Protein AF-A0A2S5B7H5-F1 (afdb_monomer_lite)

Sequence (160 aa):
MAQIAYDSLRDRACECSGSCRPEPPLVELVDLWSLMITSAFALEVVLRLCSTGSEYFLRPRYGFLHAADAVVVLVSFGLEAYLAGAEARLASLLTILRLWRVIKIVSSAETGLEDYDDVVSRDNGRSAWRRERAQMRQEIAELRRRLAAATTVRTDLSLR

pLDDT: mean 70.46, std 12.51, range [44.59, 96.25]

Radius of gyration: 35.22 Å; chains: 1; bounding box: 99×23×91 Å

Organism: NCBI:txid741276

InterPro domains:
  IPR027359 Voltage-dependent channel domain superfamily [G3DSA:1.20.120.350] (12-113)
  IPR031846 Voltage-gated hydrogen channel 1 [PTHR46480] (30-108)

Structure (mmCIF, N/CA/C/O backbone):
data_AF-A0A2S5B7H5-F1
#
_entry.id   AF-A0A2S5B7H5-F1
#
loop_
_atom_site.group_PDB
_atom_site.id
_atom_site.type_symbol
_atom_site.label_atom_id
_atom_site.label_alt_id
_atom_site.label_comp_id
_atom_site.label_asym_id
_atom_site.label_entity_id
_atom_site.label_seq_id
_atom_site.pdbx_PDB_ins_code
_atom_site.Cartn_x
_atom_site.Cartn_y
_atom_site.Cartn_z
_atom_site.occupancy
_atom_site.B_iso_or_equiv
_atom_site.auth_seq_id
_atom_site.auth_comp_id
_atom_site.auth_asym_id
_atom_site.auth_atom_id
_atom_site.pdbx_PDB_model_num
ATOM 1 N N . MET A 1 1 ? 18.850 9.802 -12.179 1.00 45.53 1 MET A N 1
ATOM 2 C CA . MET A 1 1 ? 20.089 10.506 -11.765 1.00 45.53 1 MET A CA 1
ATOM 3 C C . MET A 1 1 ? 21.353 9.698 -12.057 1.00 45.53 1 MET A C 1
ATOM 5 O O . MET A 1 1 ? 22.291 10.287 -12.568 1.00 45.53 1 MET A O 1
ATOM 9 N N . ALA A 1 2 ? 21.387 8.378 -11.811 1.00 47.59 2 ALA A N 1
ATOM 10 C CA . ALA A 1 2 ? 22.557 7.543 -12.131 1.00 47.59 2 ALA A CA 1
ATOM 11 C C . ALA A 1 2 ? 22.868 7.455 -13.642 1.00 47.59 2 ALA A C 1
ATOM 13 O O . ALA A 1 2 ? 24.029 7.531 -14.017 1.00 47.59 2 ALA A O 1
ATOM 14 N N . GLN A 1 3 ? 21.846 7.391 -14.506 1.00 50.50 3 GLN A N 1
ATOM 15 C CA . GLN A 1 3 ? 22.031 7.311 -15.965 1.00 50.50 3 GLN A CA 1
ATOM 16 C C . GLN A 1 3 ? 22.675 8.567 -16.571 1.00 50.50 3 GLN A C 1
ATOM 18 O O . GLN A 1 3 ? 23.597 8.435 -17.357 1.00 50.50 3 GLN A O 1
ATOM 23 N N . ILE A 1 4 ? 22.279 9.777 -16.153 1.00 62.56 4 ILE A N 1
ATOM 24 C CA . ILE A 1 4 ? 22.854 11.033 -16.686 1.00 62.56 4 ILE A CA 1
ATOM 25 C C . ILE A 1 4 ? 24.320 11.191 -16.257 1.00 62.56 4 ILE A C 1
ATOM 27 O O . ILE A 1 4 ? 25.162 11.630 -17.035 1.00 62.56 4 ILE A O 1
ATOM 31 N N . ALA A 1 5 ? 24.637 10.813 -15.014 1.00 59.53 5 ALA A N 1
ATOM 32 C CA . ALA A 1 5 ? 26.010 10.828 -14.521 1.00 59.53 5 ALA A CA 1
ATOM 33 C C . ALA A 1 5 ? 26.880 9.771 -15.222 1.00 59.53 5 ALA A C 1
ATOM 35 O O . ALA A 1 5 ? 28.036 10.051 -15.528 1.00 59.53 5 ALA A O 1
ATOM 36 N N . TYR A 1 6 ? 26.323 8.589 -15.504 1.00 66.25 6 TYR A N 1
ATOM 37 C CA . TYR A 1 6 ? 27.002 7.527 -16.245 1.00 66.25 6 TYR A CA 1
ATOM 38 C C . TYR A 1 6 ? 27.296 7.943 -17.689 1.00 66.25 6 TYR A C 1
ATOM 40 O O . TYR A 1 6 ? 28.433 7.807 -18.127 1.00 66.25 6 TYR A O 1
ATOM 48 N N . ASP A 1 7 ? 26.319 8.532 -18.383 1.00 68.75 7 ASP A N 1
ATOM 49 C CA . ASP A 1 7 ? 26.472 9.004 -19.766 1.00 68.75 7 ASP A CA 1
ATOM 50 C C . ASP A 1 7 ? 27.526 10.118 -19.862 1.00 68.75 7 ASP A C 1
ATOM 52 O O . ASP A 1 7 ? 28.442 10.070 -20.678 1.00 68.75 7 ASP A O 1
ATOM 56 N N . SER A 1 8 ? 27.495 11.068 -18.920 1.00 69.44 8 SER A N 1
ATOM 57 C CA . SER A 1 8 ? 28.460 12.172 -18.886 1.00 69.44 8 SER A CA 1
ATOM 58 C C . SER A 1 8 ? 29.886 11.728 -18.514 1.00 69.44 8 SER A C 1
ATOM 60 O O . SER A 1 8 ? 30.866 12.306 -18.990 1.00 69.44 8 SER A O 1
ATOM 62 N N . LEU A 1 9 ? 30.032 10.689 -17.680 1.00 63.22 9 LEU A N 1
ATOM 63 C CA . LEU A 1 9 ? 31.330 10.070 -17.378 1.00 63.22 9 LEU A CA 1
ATOM 64 C C . LEU A 1 9 ? 31.846 9.216 -18.545 1.00 63.22 9 LEU A C 1
ATOM 66 O O . LEU A 1 9 ? 33.058 9.152 -18.759 1.00 63.22 9 LEU A O 1
ATOM 70 N N . ARG A 1 10 ? 30.944 8.582 -19.303 1.00 63.72 10 ARG A N 1
ATOM 71 C CA . ARG A 1 10 ? 31.261 7.743 -20.462 1.00 63.72 10 ARG A CA 1
ATOM 72 C C . ARG A 1 10 ? 31.786 8.556 -21.637 1.00 63.72 10 ARG A C 1
ATOM 74 O O . ARG A 1 10 ? 32.833 8.195 -22.172 1.00 63.72 10 ARG A O 1
ATOM 81 N N . ASP A 1 11 ? 31.126 9.662 -21.976 1.00 65.81 11 ASP A N 1
ATOM 82 C CA . ASP A 1 11 ? 31.557 10.549 -23.065 1.00 65.81 11 ASP A CA 1
ATOM 83 C C . ASP A 1 11 ? 32.977 11.076 -22.823 1.00 65.81 11 ASP A C 1
ATOM 85 O O . ASP A 1 11 ? 33.857 10.935 -23.675 1.00 65.81 11 ASP A O 1
ATOM 89 N N . ARG A 1 12 ? 33.258 11.550 -21.600 1.00 65.12 12 ARG A N 1
ATOM 90 C CA . ARG A 1 12 ? 34.596 12.046 -21.231 1.00 65.12 12 ARG A CA 1
ATOM 91 C C . ARG A 1 12 ? 35.673 10.959 -21.221 1.00 65.12 12 ARG A C 1
ATOM 93 O O . ARG A 1 12 ? 36.839 11.251 -21.478 1.00 65.12 12 ARG A O 1
ATOM 100 N N . ALA A 1 13 ? 35.317 9.716 -20.901 1.00 63.28 13 ALA A N 1
ATOM 101 C CA . ALA A 1 13 ? 36.256 8.595 -20.925 1.00 63.28 13 ALA A CA 1
ATOM 102 C C . ALA A 1 13 ? 36.532 8.096 -22.357 1.00 63.28 13 ALA A C 1
ATOM 104 O O . ALA A 1 13 ? 37.666 7.715 -22.659 1.00 63.28 13 ALA A O 1
ATOM 105 N N . CYS A 1 14 ? 35.530 8.134 -23.245 1.00 65.00 14 CYS A N 1
ATOM 106 C CA . CYS A 1 14 ? 35.685 7.781 -24.657 1.00 65.00 14 CYS A CA 1
ATOM 107 C C . CYS A 1 14 ? 36.542 8.808 -25.419 1.00 65.00 14 CYS A C 1
ATOM 109 O O . CYS A 1 14 ? 37.401 8.398 -26.204 1.00 65.00 14 CYS A O 1
ATOM 111 N N . GLU A 1 15 ? 36.392 10.111 -25.142 1.00 64.75 15 GLU A N 1
ATOM 112 C CA . GLU A 1 15 ? 37.227 11.165 -25.748 1.00 64.75 15 GLU A CA 1
ATOM 113 C C . GLU A 1 15 ? 38.717 11.029 -25.396 1.00 64.75 15 GLU A C 1
ATOM 115 O O . GLU A 1 15 ? 39.575 11.278 -26.241 1.00 64.75 15 GLU A O 1
ATOM 120 N N . CYS A 1 16 ? 39.048 10.568 -24.186 1.00 58.78 16 CYS A N 1
ATOM 121 C CA . CYS A 1 16 ? 40.441 10.410 -23.754 1.00 58.78 16 CYS A CA 1
ATOM 122 C C . CYS A 1 16 ? 41.129 9.139 -24.281 1.00 58.78 16 CYS A C 1
ATOM 124 O O . CYS A 1 16 ? 42.357 9.105 -24.340 1.00 58.78 16 CYS A O 1
ATOM 126 N N . SER A 1 17 ? 40.382 8.083 -24.631 1.00 64.62 17 SER A N 1
ATOM 127 C CA . SER A 1 17 ? 40.967 6.771 -24.966 1.00 64.62 17 SER A CA 1
ATOM 128 C C . SER A 1 17 ? 40.819 6.360 -26.434 1.00 64.62 17 SER A C 1
ATOM 130 O O . SER A 1 17 ? 41.373 5.327 -26.814 1.00 64.62 17 SER A O 1
ATOM 132 N N . GLY A 1 18 ? 40.072 7.105 -27.257 1.00 62.19 18 GLY A N 1
ATOM 133 C CA . GLY A 1 18 ? 39.944 6.854 -28.701 1.00 62.19 18 GLY A CA 1
ATOM 134 C C . GLY A 1 18 ? 39.307 5.510 -29.092 1.00 62.19 18 GLY A C 1
ATOM 135 O O . GLY A 1 18 ? 39.229 5.191 -30.275 1.00 62.19 18 GLY A O 1
ATOM 136 N N . SER A 1 19 ? 38.839 4.712 -28.128 1.00 62.97 19 SER A N 1
ATOM 137 C CA . SER A 1 19 ? 38.080 3.485 -28.368 1.00 62.97 19 SER A CA 1
ATOM 138 C C . SER A 1 19 ? 36.990 3.350 -27.307 1.00 62.97 19 SER A C 1
ATOM 140 O O . SER A 1 19 ? 37.284 3.268 -26.113 1.00 62.97 19 SER A O 1
ATOM 142 N N . CYS A 1 20 ? 35.725 3.351 -27.730 1.00 63.91 20 CYS A N 1
ATOM 143 C CA . CYS A 1 20 ? 34.626 3.002 -26.839 1.00 63.91 20 CYS A CA 1
ATOM 144 C C . CYS A 1 20 ? 34.566 1.476 -26.732 1.00 63.91 20 CYS A C 1
ATOM 146 O O . CYS A 1 20 ? 34.375 0.768 -27.722 1.00 63.91 20 CYS A O 1
ATOM 148 N N . ARG A 1 21 ? 34.767 0.960 -25.518 1.00 59.97 21 ARG A N 1
ATOM 149 C CA . ARG A 1 21 ? 34.628 -0.469 -25.230 1.00 59.97 21 ARG A CA 1
ATOM 150 C C . ARG A 1 21 ? 33.131 -0.827 -25.227 1.00 59.97 21 ARG A C 1
ATOM 152 O O . ARG A 1 21 ? 32.352 -0.043 -24.678 1.00 59.97 21 ARG A O 1
ATOM 159 N N . PRO A 1 22 ? 32.721 -1.966 -25.819 1.00 65.00 22 PRO A N 1
ATOM 160 C CA . PRO A 1 22 ? 31.327 -2.400 -25.790 1.00 65.00 22 PRO A CA 1
ATOM 161 C C . PRO A 1 22 ? 30.815 -2.481 -24.347 1.00 65.00 22 PRO A C 1
ATOM 163 O O . PRO A 1 22 ? 31.588 -2.805 -23.440 1.00 65.00 22 PRO A O 1
ATOM 166 N N . GLU A 1 23 ? 29.536 -2.138 -24.156 1.00 60.75 23 GLU A N 1
ATOM 167 C CA . GLU A 1 23 ? 28.796 -2.245 -22.889 1.00 60.75 23 GLU A CA 1
ATOM 168 C C . GLU A 1 23 ? 29.183 -3.547 -22.160 1.00 60.75 23 GLU A C 1
ATOM 170 O O . GLU A 1 23 ? 29.228 -4.609 -22.792 1.00 60.75 23 GLU A O 1
ATOM 175 N N . PRO A 1 24 ? 29.479 -3.529 -20.847 1.00 68.38 24 PRO A N 1
ATOM 176 C CA . PRO A 1 24 ? 29.627 -4.777 -20.119 1.00 68.38 24 PRO A CA 1
ATOM 177 C C . PRO A 1 24 ? 28.282 -5.524 -20.164 1.00 68.38 24 PRO A C 1
ATOM 179 O O . PRO A 1 24 ? 27.268 -4.935 -19.788 1.00 68.38 24 PRO A O 1
ATOM 182 N N . PRO A 1 25 ? 28.245 -6.826 -20.504 1.00 74.94 25 PRO A N 1
ATOM 183 C CA . PRO A 1 25 ? 26.996 -7.601 -20.587 1.00 74.94 25 PRO A CA 1
ATOM 184 C C . PRO A 1 25 ? 26.224 -7.660 -19.254 1.00 74.94 25 PRO A C 1
ATOM 186 O O . PRO A 1 25 ? 25.052 -8.020 -19.206 1.00 74.94 25 PRO A O 1
ATOM 189 N N . LEU A 1 26 ? 26.880 -7.299 -18.148 1.00 76.31 26 LEU A N 1
ATOM 190 C CA . LEU A 1 26 ? 26.279 -7.221 -16.821 1.00 76.31 26 LEU A CA 1
ATOM 191 C C . LEU A 1 26 ? 25.322 -6.034 -16.662 1.00 76.31 26 LEU A C 1
ATOM 193 O O . LEU A 1 26 ? 24.396 -6.135 -15.866 1.00 76.31 26 LEU A O 1
ATOM 197 N N . VAL A 1 27 ? 25.529 -4.928 -17.382 1.00 77.69 27 VAL A N 1
ATOM 198 C CA . VAL A 1 27 ? 24.691 -3.725 -17.235 1.00 77.69 27 VAL A CA 1
ATOM 199 C C . VAL A 1 27 ? 23.324 -3.964 -17.875 1.00 77.69 27 VAL A C 1
ATOM 201 O O . VAL A 1 27 ? 22.306 -3.776 -17.216 1.00 77.69 27 VAL A O 1
ATOM 204 N N . GLU A 1 28 ? 23.303 -4.522 -19.089 1.00 77.50 28 GLU A N 1
ATOM 205 C CA . GLU A 1 28 ? 22.072 -4.958 -19.767 1.00 77.50 28 GLU A CA 1
ATOM 206 C C . GLU A 1 28 ? 21.304 -6.002 -18.948 1.00 77.50 28 GLU A C 1
ATOM 208 O O . GLU A 1 28 ? 20.079 -5.947 -18.830 1.00 77.50 28 GLU A O 1
ATOM 213 N N . LEU A 1 29 ? 22.029 -6.945 -18.335 1.00 82.94 29 LEU A N 1
ATOM 214 C CA . LEU A 1 29 ? 21.429 -7.964 -17.485 1.00 82.94 29 LEU A CA 1
ATOM 215 C C . LEU A 1 29 ? 20.779 -7.337 -16.243 1.00 82.94 29 LEU A C 1
ATOM 217 O O . LEU A 1 29 ? 19.639 -7.664 -15.924 1.00 82.94 29 LEU A O 1
ATOM 221 N N . VAL A 1 30 ? 21.476 -6.433 -15.549 1.00 80.81 30 VAL A N 1
ATOM 222 C CA . VAL A 1 30 ? 20.951 -5.744 -14.358 1.00 80.81 30 VAL A CA 1
ATOM 223 C C . VAL A 1 30 ? 19.723 -4.899 -14.696 1.00 80.81 30 VAL A C 1
ATOM 225 O O . VAL A 1 30 ? 18.752 -4.927 -13.938 1.00 80.81 30 VAL A O 1
ATOM 228 N N . ASP A 1 31 ? 19.721 -4.220 -15.841 1.00 75.31 31 ASP A N 1
ATOM 229 C CA . ASP A 1 31 ? 18.563 -3.454 -16.303 1.00 75.31 31 ASP A CA 1
ATOM 230 C C . ASP A 1 31 ? 17.364 -4.364 -16.607 1.00 75.31 31 ASP A C 1
ATOM 232 O O . ASP A 1 31 ? 16.245 -4.083 -16.164 1.00 75.31 31 ASP A O 1
ATOM 236 N N . LEU A 1 32 ? 17.590 -5.510 -17.257 1.00 78.00 32 LEU A N 1
ATOM 237 C CA . LEU A 1 32 ? 16.541 -6.500 -17.504 1.00 78.00 32 LEU A CA 1
ATOM 238 C C . LEU A 1 32 ? 15.989 -7.091 -16.197 1.00 78.00 32 LEU A C 1
ATOM 240 O O . LEU A 1 32 ? 14.775 -7.204 -16.039 1.00 78.00 32 LEU A O 1
ATOM 244 N N . TRP A 1 33 ? 16.845 -7.429 -15.230 1.00 81.75 33 TRP A N 1
ATOM 245 C CA . TRP A 1 33 ? 16.406 -7.923 -13.918 1.00 81.75 33 TRP A CA 1
ATOM 246 C C . TRP A 1 33 ? 15.610 -6.879 -13.145 1.00 81.75 33 TRP A C 1
ATOM 248 O O . TRP A 1 33 ? 14.578 -7.209 -12.558 1.00 81.75 33 TRP A O 1
ATOM 258 N N . SER A 1 34 ? 16.066 -5.628 -13.169 1.00 75.06 34 SER A N 1
ATOM 259 C CA . SER A 1 34 ? 15.377 -4.502 -12.544 1.00 75.06 34 SER A CA 1
ATOM 260 C C . 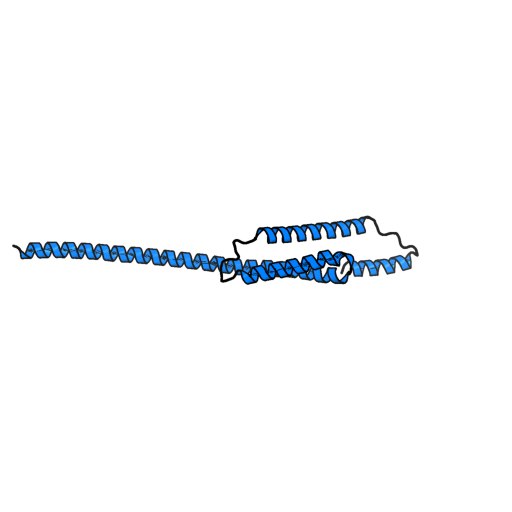SER A 1 34 ? 13.979 -4.313 -13.136 1.00 75.06 34 SER A C 1
ATOM 262 O O . SER A 1 34 ? 13.017 -4.119 -12.388 1.00 75.06 34 SER A O 1
ATOM 264 N N . LEU A 1 35 ? 13.836 -4.462 -14.458 1.00 74.25 35 LEU A N 1
ATOM 265 C CA . LEU A 1 35 ? 12.551 -4.415 -15.156 1.00 74.25 35 LEU A CA 1
ATOM 266 C C . LEU A 1 35 ? 11.655 -5.612 -14.804 1.00 74.25 35 LEU A C 1
ATOM 268 O O . LEU A 1 35 ? 10.466 -5.433 -14.542 1.00 74.25 35 LEU A O 1
ATOM 272 N N . MET A 1 36 ? 12.221 -6.818 -14.752 1.00 76.50 36 MET A N 1
ATOM 273 C CA . MET A 1 36 ? 11.495 -8.054 -14.450 1.00 76.50 36 MET A CA 1
ATOM 274 C C . MET A 1 36 ? 10.963 -8.091 -13.016 1.00 76.50 36 MET A C 1
ATOM 276 O O . MET A 1 36 ? 9.810 -8.450 -12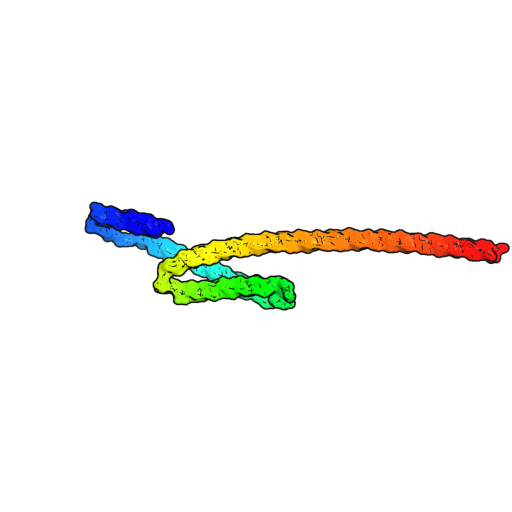.791 1.00 76.50 36 MET A O 1
ATOM 280 N N . ILE A 1 37 ? 11.768 -7.696 -12.026 1.00 75.69 37 ILE A N 1
ATOM 281 C CA . ILE A 1 37 ? 11.309 -7.679 -10.629 1.00 75.69 37 ILE A CA 1
ATOM 282 C C . ILE A 1 37 ? 10.262 -6.592 -10.397 1.00 75.69 37 ILE A C 1
ATOM 284 O O . ILE A 1 37 ? 9.271 -6.789 -9.696 1.00 75.69 37 ILE A O 1
ATOM 288 N N . THR A 1 38 ? 10.455 -5.459 -11.059 1.00 72.19 38 THR A N 1
ATOM 289 C CA . THR A 1 38 ? 9.514 -4.353 -11.102 1.00 72.19 38 THR A CA 1
ATOM 290 C C . THR A 1 38 ? 8.162 -4.775 -11.690 1.00 72.19 38 THR A C 1
ATOM 292 O O . THR A 1 38 ? 7.120 -4.455 -11.115 1.00 72.19 38 THR A O 1
ATOM 295 N N . SER A 1 39 ? 8.162 -5.487 -12.820 1.00 71.12 39 SER A N 1
ATOM 296 C CA . SER A 1 39 ? 6.937 -5.922 -13.494 1.00 71.12 39 SER A CA 1
ATOM 297 C C . SER A 1 39 ? 6.235 -7.042 -12.726 1.00 71.12 39 SER A C 1
ATOM 299 O O . SER A 1 39 ? 5.011 -7.015 -12.600 1.00 71.12 39 SER A O 1
ATOM 301 N N . ALA A 1 40 ? 6.991 -7.966 -12.1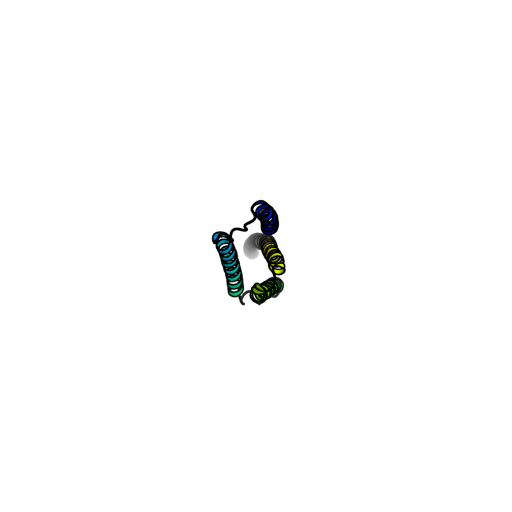25 1.00 72.94 40 ALA A N 1
ATOM 302 C CA . ALA A 1 40 ? 6.456 -9.007 -11.253 1.00 72.94 40 ALA A CA 1
ATOM 303 C C . ALA A 1 40 ? 5.766 -8.416 -10.013 1.00 72.94 40 ALA A C 1
ATOM 305 O O . ALA A 1 40 ? 4.647 -8.810 -9.687 1.00 72.94 40 ALA A O 1
ATOM 306 N N . PHE A 1 41 ? 6.382 -7.421 -9.365 1.00 64.06 41 PHE A N 1
ATOM 307 C CA . PHE A 1 41 ? 5.781 -6.733 -8.221 1.00 64.06 41 PHE A CA 1
ATOM 308 C C . PHE A 1 41 ? 4.522 -5.950 -8.621 1.00 64.06 41 PHE A C 1
ATOM 310 O O . PHE A 1 41 ? 3.537 -5.927 -7.886 1.00 64.06 41 PHE A O 1
ATOM 317 N N . ALA A 1 42 ? 4.515 -5.339 -9.809 1.00 67.62 42 ALA A N 1
ATOM 318 C CA . ALA A 1 42 ? 3.330 -4.670 -10.337 1.00 67.62 42 ALA A CA 1
ATOM 319 C C . ALA A 1 42 ? 2.183 -5.661 -10.606 1.00 67.62 42 ALA A C 1
ATOM 321 O O . ALA A 1 42 ? 1.046 -5.410 -10.205 1.00 67.62 42 ALA A O 1
ATOM 322 N N . LEU A 1 43 ? 2.484 -6.820 -11.200 1.00 68.12 43 LEU A N 1
ATOM 323 C CA . LEU A 1 43 ? 1.505 -7.881 -11.435 1.00 68.12 43 LEU A CA 1
ATOM 324 C C . LEU A 1 43 ? 0.946 -8.445 -10.121 1.00 68.12 43 LEU A C 1
ATOM 326 O O . LEU A 1 43 ? -0.263 -8.628 -9.998 1.00 68.12 43 LEU A O 1
ATOM 330 N N . GLU A 1 44 ? 1.799 -8.674 -9.120 1.00 70.38 44 GLU A N 1
ATOM 331 C CA . GLU A 1 44 ? 1.380 -9.122 -7.788 1.00 70.38 44 GLU A CA 1
ATOM 332 C C . GLU A 1 44 ? 0.376 -8.148 -7.157 1.00 70.38 44 GLU A C 1
ATOM 334 O O . GLU A 1 44 ? -0.638 -8.557 -6.587 1.00 70.38 44 GLU A O 1
ATOM 339 N N . VAL A 1 45 ? 0.629 -6.847 -7.289 1.00 63.09 45 VAL A N 1
ATOM 340 C CA . VAL A 1 45 ? -0.265 -5.797 -6.797 1.00 63.09 45 VAL A CA 1
ATOM 341 C C . VAL A 1 45 ? -1.615 -5.826 -7.511 1.00 63.09 45 VAL A C 1
ATOM 343 O O . VAL A 1 45 ? -2.642 -5.719 -6.841 1.00 63.09 45 VAL A O 1
ATOM 346 N N . VAL A 1 46 ? -1.632 -6.009 -8.834 1.00 67.19 46 VAL A N 1
ATOM 347 C CA . VAL A 1 46 ? -2.871 -6.138 -9.620 1.00 67.19 46 VAL A CA 1
ATOM 348 C C . VAL A 1 46 ? -3.661 -7.372 -9.187 1.00 67.19 46 VAL A C 1
ATOM 350 O O . VAL A 1 46 ? -4.859 -7.273 -8.938 1.00 67.19 46 VAL A O 1
ATOM 353 N N . LEU A 1 47 ? -2.999 -8.518 -9.017 1.00 65.56 47 LEU A N 1
ATOM 354 C CA . LEU A 1 47 ? -3.646 -9.762 -8.592 1.00 65.56 47 LEU A CA 1
ATOM 355 C C . LEU A 1 47 ? -4.255 -9.653 -7.191 1.00 65.56 47 LEU A C 1
ATOM 357 O O . LEU A 1 47 ? -5.386 -10.092 -6.980 1.00 65.56 47 LEU A O 1
ATOM 361 N N . ARG A 1 48 ? -3.543 -9.026 -6.246 1.00 59.97 48 ARG A N 1
ATOM 362 C CA . ARG A 1 48 ? -4.075 -8.744 -4.902 1.00 59.97 48 ARG A CA 1
ATOM 363 C C . ARG A 1 48 ? -5.303 -7.832 -4.958 1.00 59.97 48 ARG A C 1
ATOM 365 O O . ARG A 1 48 ? -6.233 -8.042 -4.188 1.00 59.97 48 ARG A O 1
ATOM 372 N N . LEU A 1 49 ? -5.324 -6.866 -5.879 1.00 60.47 49 LEU A N 1
ATOM 373 C CA . LEU A 1 49 ? -6.453 -5.957 -6.102 1.00 60.47 49 LEU A CA 1
ATOM 374 C C . LEU A 1 49 ? -7.662 -6.683 -6.716 1.00 60.47 49 LEU A C 1
ATOM 376 O O . LEU A 1 49 ? -8.799 -6.468 -6.307 1.00 60.47 49 LEU A O 1
ATOM 380 N N . CYS A 1 50 ? -7.418 -7.584 -7.672 1.00 60.69 50 CYS A N 1
ATOM 381 C CA . CYS A 1 50 ? -8.454 -8.416 -8.281 1.00 60.69 50 CYS A CA 1
ATOM 382 C C . CYS A 1 50 ? -9.048 -9.423 -7.286 1.00 60.69 50 CYS A C 1
ATOM 384 O O . CYS A 1 50 ? -10.246 -9.698 -7.350 1.00 60.69 50 CYS A O 1
ATOM 386 N N . SER A 1 51 ? -8.247 -9.954 -6.351 1.00 64.19 51 SER A N 1
ATOM 387 C CA . SER A 1 51 ? -8.749 -10.899 -5.344 1.00 64.19 51 SER A CA 1
ATOM 388 C C . SER A 1 51 ? -9.604 -10.235 -4.263 1.00 64.19 51 SER A C 1
ATOM 390 O O . SER A 1 51 ? -10.397 -10.914 -3.618 1.00 64.19 51 SER A O 1
ATOM 392 N N . THR A 1 52 ? -9.520 -8.910 -4.100 1.00 59.81 52 THR A N 1
ATOM 393 C CA . THR A 1 52 ? -10.364 -8.160 -3.153 1.00 59.81 52 THR A CA 1
ATOM 394 C C . THR A 1 52 ? -11.796 -7.914 -3.671 1.00 59.81 52 THR A C 1
ATOM 396 O O . THR A 1 52 ? -12.549 -7.126 -3.100 1.00 59.81 52 THR A O 1
ATOM 399 N N . GLY A 1 53 ? -12.196 -8.575 -4.762 1.00 55.56 53 GLY A N 1
ATOM 400 C CA . GLY A 1 53 ? -13.425 -8.304 -5.504 1.00 55.56 53 GLY A CA 1
ATOM 401 C C . GLY A 1 53 ? -14.759 -8.665 -4.823 1.00 55.56 53 GLY A C 1
ATOM 402 O O . GLY A 1 53 ? -14.938 -9.721 -4.226 1.00 55.56 53 GLY A O 1
ATOM 403 N N . SER A 1 54 ? -15.736 -7.785 -5.075 1.00 44.59 54 SER A N 1
ATOM 404 C CA . SER A 1 54 ? -17.204 -7.911 -4.972 1.00 44.59 54 SER A CA 1
ATOM 405 C C . SER A 1 54 ? -17.897 -7.828 -3.604 1.00 44.59 54 SER A C 1
ATOM 407 O O . SER A 1 54 ? -18.921 -7.149 -3.525 1.00 44.59 54 SER A O 1
ATOM 409 N N . GLU A 1 55 ? -17.416 -8.441 -2.521 1.00 52.50 55 GLU A N 1
ATOM 410 C CA . GLU A 1 55 ? -18.216 -8.460 -1.269 1.00 52.50 55 GLU A CA 1
ATOM 411 C C . GLU A 1 55 ? -18.165 -7.157 -0.448 1.00 52.50 55 GLU A C 1
ATOM 413 O O . GLU A 1 55 ? -19.043 -6.901 0.376 1.00 52.50 55 GLU A O 1
ATOM 418 N N . TYR A 1 56 ? -17.203 -6.270 -0.719 1.00 51.19 56 TYR A N 1
ATOM 419 C CA . TYR A 1 56 ? -17.089 -4.972 -0.034 1.00 51.19 56 TYR A CA 1
ATOM 420 C C . TYR A 1 56 ? -17.904 -3.841 -0.701 1.00 51.19 56 TYR A C 1
ATOM 422 O O . TYR A 1 56 ? -18.098 -2.771 -0.125 1.00 51.19 56 TYR A O 1
ATOM 430 N N . PHE A 1 57 ? -18.417 -4.066 -1.916 1.00 47.25 57 PHE A N 1
ATOM 431 C CA . PHE A 1 57 ? -18.994 -3.026 -2.780 1.00 47.25 57 PHE A CA 1
ATOM 432 C C . PHE A 1 57 ? -20.460 -2.665 -2.485 1.00 47.25 57 PHE A C 1
ATOM 434 O O . PHE A 1 57 ? -20.950 -1.646 -2.963 1.00 47.25 57 PHE A O 1
ATOM 441 N N . LEU A 1 58 ? -21.168 -3.458 -1.677 1.00 50.47 58 LEU A N 1
ATOM 442 C CA . LEU A 1 58 ? -22.598 -3.264 -1.393 1.00 50.47 58 LEU A CA 1
ATOM 443 C C . LEU A 1 58 ? -22.882 -2.428 -0.131 1.00 50.47 58 LEU A C 1
ATOM 445 O O . LEU A 1 58 ? -24.048 -2.245 0.224 1.00 50.47 58 LEU A O 1
ATOM 449 N N . ARG A 1 59 ? -21.857 -1.898 0.560 1.00 50.84 59 ARG A N 1
ATOM 450 C CA . ARG A 1 59 ? -22.066 -1.023 1.730 1.00 50.84 59 ARG A CA 1
ATOM 451 C C . ARG A 1 59 ? -22.003 0.467 1.359 1.00 50.84 59 ARG A C 1
ATOM 453 O O . ARG A 1 59 ? -20.963 0.930 0.895 1.00 50.84 59 ARG A O 1
ATOM 460 N N . PRO A 1 60 ? -23.061 1.267 1.611 1.00 54.34 60 PRO A N 1
ATOM 461 C CA . PRO A 1 60 ? -23.308 2.498 0.850 1.00 54.34 60 PRO A CA 1
ATOM 462 C C . PRO A 1 60 ? -22.514 3.735 1.293 1.00 54.34 60 PRO A C 1
ATOM 464 O O . PRO A 1 60 ? -22.846 4.833 0.860 1.00 54.34 60 PRO A O 1
ATOM 467 N N . ARG A 1 61 ? -21.532 3.617 2.199 1.00 52.47 61 ARG A N 1
ATOM 468 C CA . ARG A 1 61 ? -20.994 4.801 2.897 1.00 52.47 61 ARG A CA 1
ATOM 469 C C . ARG A 1 61 ? -19.549 5.176 2.547 1.00 52.47 61 ARG A C 1
ATOM 471 O O . ARG A 1 61 ? -19.271 6.366 2.517 1.00 52.47 61 ARG A O 1
ATOM 478 N N . TYR A 1 62 ? -18.678 4.215 2.200 1.00 52.97 62 TYR A N 1
ATOM 479 C CA . TYR A 1 62 ? -17.249 4.486 1.920 1.00 52.97 62 TYR A CA 1
ATOM 480 C C . TYR A 1 62 ? -16.618 3.638 0.786 1.00 52.97 62 TYR A C 1
ATOM 482 O O . TYR A 1 62 ? -15.465 3.851 0.427 1.00 52.97 62 TYR A O 1
ATOM 490 N N . GLY A 1 63 ? -17.354 2.709 0.156 1.00 54.00 63 GLY A N 1
ATOM 491 C CA . GLY A 1 63 ? -16.786 1.753 -0.818 1.00 54.00 63 GLY A CA 1
ATOM 492 C C . GLY A 1 63 ? -16.390 2.330 -2.189 1.00 54.00 63 GLY A C 1
ATOM 493 O O . GLY A 1 63 ? -15.532 1.772 -2.868 1.00 54.00 63 GLY A O 1
ATOM 494 N N . PHE A 1 64 ? -16.969 3.464 -2.600 1.00 53.94 64 PHE A N 1
ATOM 495 C CA . PHE A 1 64 ? -16.739 4.035 -3.936 1.00 53.94 64 PHE A CA 1
ATOM 496 C C . PHE A 1 64 ? -15.354 4.688 -4.090 1.00 53.94 64 PHE A C 1
ATOM 498 O O . PHE A 1 64 ? -14.747 4.590 -5.154 1.00 53.94 64 PHE A O 1
ATOM 505 N N . LEU A 1 65 ? -14.820 5.309 -3.028 1.00 57.44 65 LEU A N 1
ATOM 506 C CA . LEU A 1 65 ? -13.507 5.966 -3.081 1.00 57.44 65 LEU A CA 1
ATOM 507 C C . LEU A 1 65 ? -12.361 4.957 -3.248 1.00 57.44 65 LEU A C 1
ATOM 509 O O . LEU A 1 65 ? -11.432 5.205 -4.014 1.00 57.44 65 LEU A O 1
ATOM 513 N N . HIS A 1 66 ? -12.450 3.806 -2.578 1.00 59.66 66 HIS A N 1
ATOM 514 C CA . HIS A 1 66 ? -11.450 2.740 -2.691 1.00 59.66 66 HIS A CA 1
ATOM 515 C C . HIS A 1 66 ? -11.494 2.053 -4.064 1.00 59.66 66 HIS A C 1
ATOM 517 O O . HIS A 1 66 ? -10.457 1.707 -4.626 1.00 59.66 66 HIS A O 1
ATOM 523 N N . ALA A 1 67 ? -12.689 1.918 -4.642 1.00 55.94 67 ALA A N 1
ATOM 524 C CA . ALA A 1 67 ? -12.885 1.355 -5.972 1.00 55.94 67 ALA A CA 1
ATOM 525 C C . ALA A 1 67 ? -12.366 2.257 -7.102 1.00 55.94 67 ALA A C 1
ATOM 527 O O . ALA A 1 67 ? -11.769 1.770 -8.060 1.00 55.94 67 ALA A O 1
ATOM 528 N N . ALA A 1 68 ? -12.576 3.570 -6.995 1.00 60.53 68 ALA A N 1
ATOM 529 C CA . ALA A 1 68 ? -12.107 4.523 -7.995 1.00 60.53 68 ALA A CA 1
ATOM 530 C C . ALA A 1 68 ? -10.569 4.585 -8.049 1.00 60.53 68 ALA A C 1
ATOM 532 O O . ALA A 1 68 ? -9.995 4.596 -9.136 1.00 60.53 68 ALA A O 1
ATOM 533 N N . ASP A 1 69 ? -9.897 4.549 -6.892 1.00 65.00 69 ASP A N 1
ATOM 534 C CA . ASP A 1 69 ? -8.429 4.527 -6.814 1.00 65.00 69 ASP A CA 1
ATOM 535 C C . ASP A 1 69 ? -7.850 3.247 -7.447 1.00 65.00 69 ASP A C 1
ATOM 537 O O . ASP A 1 69 ? -6.894 3.304 -8.221 1.00 65.00 69 ASP A O 1
ATOM 541 N N . ALA A 1 70 ? -8.504 2.101 -7.220 1.00 66.06 70 ALA A N 1
ATOM 542 C CA . ALA A 1 70 ? -8.145 0.822 -7.829 1.00 66.06 70 ALA A CA 1
ATOM 543 C C . ALA A 1 70 ? -8.235 0.841 -9.368 1.00 66.06 70 ALA A C 1
ATOM 545 O O . ALA A 1 70 ? -7.344 0.334 -10.053 1.00 66.06 70 ALA A O 1
ATOM 546 N N . VAL A 1 71 ? -9.278 1.467 -9.923 1.00 70.25 71 VAL A N 1
ATOM 547 C CA . VAL A 1 71 ? -9.456 1.609 -11.378 1.00 70.25 71 VAL A CA 1
ATOM 548 C C . VAL A 1 71 ? -8.400 2.539 -11.982 1.00 70.25 71 VAL A C 1
ATOM 550 O O . VAL A 1 71 ? -7.824 2.214 -13.019 1.00 70.25 71 VAL A O 1
ATOM 553 N N . VAL A 1 72 ? -8.092 3.664 -11.328 1.00 70.62 72 VAL A N 1
ATOM 554 C CA . VAL A 1 72 ? -7.058 4.610 -11.791 1.00 70.62 72 VAL A CA 1
ATOM 555 C C . VAL A 1 72 ? -5.679 3.946 -11.840 1.00 70.62 72 VAL A C 1
ATOM 557 O O . VAL A 1 72 ? -4.935 4.135 -12.806 1.00 70.62 72 VAL A O 1
ATOM 560 N N . VAL A 1 73 ? -5.350 3.117 -10.846 1.00 70.25 73 VAL A N 1
ATOM 561 C CA . VAL A 1 73 ? -4.104 2.338 -10.827 1.00 70.25 73 VAL A CA 1
ATOM 562 C C . VAL A 1 73 ? -4.081 1.300 -11.954 1.00 70.25 73 VAL A C 1
ATOM 564 O O . VAL A 1 73 ? -3.071 1.182 -12.646 1.00 70.25 73 VAL A O 1
ATOM 567 N N . LEU A 1 74 ? -5.192 0.595 -12.195 1.00 69.50 74 LEU A N 1
ATOM 568 C CA . LEU A 1 74 ? -5.286 -0.422 -13.247 1.00 69.50 74 LEU A CA 1
ATOM 569 C C . LEU A 1 74 ? -5.115 0.176 -14.651 1.00 69.50 74 LEU A C 1
ATOM 571 O O . LEU A 1 74 ? -4.378 -0.369 -15.469 1.00 69.50 74 LEU A O 1
ATOM 575 N N . VAL A 1 75 ? -5.760 1.313 -14.921 1.00 69.88 75 VAL A N 1
AT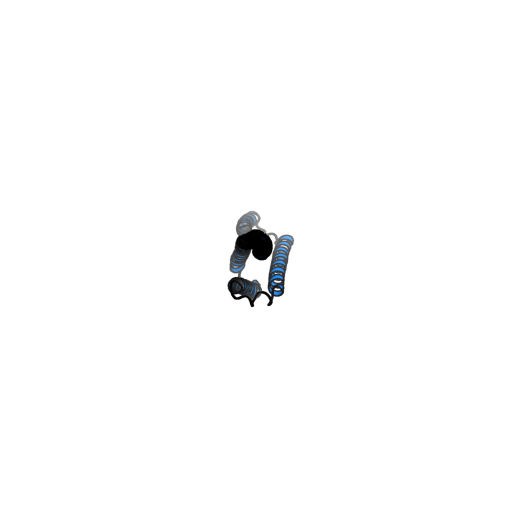OM 576 C CA . VAL A 1 75 ? -5.631 2.027 -16.200 1.00 69.88 75 VAL A CA 1
ATOM 577 C C . VAL A 1 75 ? -4.209 2.560 -16.384 1.00 69.88 75 VAL A C 1
ATOM 579 O O . VAL A 1 75 ? -3.652 2.435 -17.472 1.00 69.88 75 VAL A O 1
ATOM 582 N N . SER A 1 76 ? -3.585 3.084 -15.324 1.00 68.31 76 SER A N 1
ATOM 583 C CA . SER A 1 76 ? -2.198 3.569 -15.380 1.00 68.31 76 SER A CA 1
ATOM 584 C C . SER A 1 76 ? -1.204 2.442 -15.686 1.00 68.31 76 SER A C 1
ATOM 586 O O . SER A 1 76 ? -0.311 2.624 -16.510 1.00 68.31 76 SER A O 1
ATOM 588 N N . PHE A 1 77 ? -1.399 1.261 -15.090 1.00 66.25 77 PHE A N 1
ATOM 589 C CA . PHE A 1 77 ? -0.588 0.071 -15.365 1.00 66.25 77 PHE A CA 1
ATOM 590 C C . PHE A 1 77 ? -0.844 -0.507 -16.764 1.00 66.25 77 PHE A C 1
ATOM 592 O O . PHE A 1 77 ? 0.087 -0.914 -17.453 1.00 66.25 77 PHE A O 1
ATOM 599 N N . GLY A 1 78 ? -2.100 -0.515 -17.220 1.00 69.88 78 GLY A N 1
ATOM 600 C CA . GLY A 1 78 ? -2.444 -0.928 -18.581 1.00 69.88 78 GLY A CA 1
ATOM 601 C C . GLY A 1 78 ? -1.775 -0.046 -19.638 1.00 69.88 78 GLY A C 1
ATOM 602 O O . GLY A 1 78 ? -1.245 -0.560 -20.622 1.00 69.88 78 GLY A O 1
ATOM 603 N N . LEU A 1 79 ? -1.727 1.271 -19.403 1.00 64.62 79 LEU A N 1
ATOM 604 C CA . LEU A 1 79 ? -0.974 2.200 -20.247 1.00 64.62 79 LEU A CA 1
ATOM 605 C C . LEU A 1 79 ? 0.538 1.944 -20.182 1.00 64.62 79 LEU A C 1
ATOM 607 O O . LEU A 1 79 ? 1.184 1.985 -21.221 1.00 64.62 79 LEU A O 1
ATOM 611 N N . GLU A 1 80 ? 1.098 1.651 -19.005 1.00 62.56 80 GLU A N 1
ATOM 612 C CA . GLU A 1 80 ? 2.516 1.294 -18.832 1.00 62.56 80 GLU A CA 1
ATOM 613 C C . GLU A 1 80 ? 2.889 0.045 -19.637 1.00 62.56 80 GLU A C 1
ATOM 615 O O . GLU A 1 80 ? 3.853 0.073 -20.393 1.00 62.56 80 GLU A O 1
ATOM 620 N N . ALA A 1 81 ? 2.098 -1.026 -19.540 1.00 64.56 81 ALA A N 1
ATOM 621 C CA . ALA A 1 81 ? 2.336 -2.270 -20.270 1.00 64.56 81 ALA A CA 1
ATOM 622 C C . ALA A 1 81 ? 2.170 -2.102 -21.790 1.00 64.56 81 ALA A C 1
ATOM 624 O O . ALA A 1 81 ? 2.919 -2.698 -22.562 1.00 64.56 81 ALA A O 1
ATOM 625 N N . TYR A 1 82 ? 1.214 -1.274 -22.222 1.00 64.62 82 TYR A N 1
ATOM 626 C CA . TYR A 1 82 ? 0.983 -1.000 -23.640 1.00 64.62 82 TYR A CA 1
ATOM 627 C C . TYR A 1 82 ? 2.048 -0.061 -24.243 1.00 64.62 82 TYR A C 1
ATOM 629 O O . TYR A 1 82 ? 2.388 -0.206 -25.415 1.00 64.62 82 TYR A O 1
ATOM 637 N N . LEU A 1 83 ? 2.614 0.870 -23.457 1.00 61.38 83 LEU A N 1
ATOM 638 C CA . LEU A 1 83 ? 3.627 1.843 -23.909 1.00 61.38 83 LEU A CA 1
ATOM 639 C C . LEU A 1 83 ? 5.071 1.519 -23.484 1.00 61.38 83 LEU A C 1
ATOM 641 O O . LEU A 1 83 ? 5.970 2.281 -23.839 1.00 61.38 83 LEU A O 1
ATOM 645 N N . ALA A 1 84 ? 5.338 0.408 -22.787 1.00 54.66 84 ALA A N 1
ATOM 646 C CA . ALA A 1 84 ? 6.684 0.010 -22.341 1.00 54.66 84 ALA A CA 1
ATOM 647 C C . ALA A 1 84 ? 7.721 -0.103 -23.478 1.00 54.66 84 ALA A C 1
ATOM 649 O O . ALA A 1 84 ? 8.920 -0.123 -23.213 1.00 54.66 84 ALA A O 1
ATOM 650 N N . GLY A 1 85 ? 7.279 -0.143 -24.738 1.00 56.00 85 GLY A N 1
ATOM 651 C CA . GLY A 1 85 ? 8.155 -0.096 -25.907 1.00 56.00 85 GLY A CA 1
ATOM 652 C C . GLY A 1 85 ? 8.492 1.303 -26.443 1.00 56.00 85 GLY A C 1
ATOM 653 O O . GLY A 1 85 ? 9.316 1.383 -27.346 1.00 56.00 85 GLY A O 1
ATOM 654 N N . ALA A 1 86 ? 7.867 2.388 -25.966 1.00 53.44 86 ALA A N 1
ATOM 655 C CA . ALA A 1 86 ? 7.835 3.641 -26.729 1.00 53.44 86 ALA A CA 1
ATOM 656 C C . ALA A 1 86 ? 8.731 4.781 -26.209 1.00 53.44 86 ALA A C 1
ATOM 658 O O . ALA A 1 86 ? 9.345 5.445 -27.032 1.00 53.44 86 ALA A O 1
ATOM 659 N N . GLU A 1 87 ? 8.838 5.070 -24.903 1.00 55.22 87 GLU A N 1
ATOM 660 C CA . GLU A 1 87 ? 9.458 6.346 -24.481 1.00 55.22 87 GLU A CA 1
ATOM 661 C C . GLU A 1 87 ? 10.086 6.327 -23.071 1.00 55.22 87 GLU A C 1
ATOM 663 O O . GLU A 1 87 ? 9.411 6.084 -22.067 1.00 55.22 87 GLU A O 1
ATOM 668 N N . ALA A 1 88 ? 11.356 6.744 -22.961 1.00 59.69 88 ALA A N 1
ATOM 669 C CA . ALA A 1 88 ? 12.068 6.943 -21.687 1.00 59.69 88 ALA A CA 1
ATOM 670 C C . ALA A 1 88 ? 11.401 7.981 -20.753 1.00 59.69 88 ALA A C 1
ATOM 672 O O . ALA A 1 88 ? 11.639 7.992 -19.545 1.00 59.69 88 ALA A O 1
ATOM 673 N N . ARG A 1 89 ? 10.522 8.842 -21.287 1.00 58.62 89 ARG A N 1
ATOM 674 C CA . ARG A 1 89 ? 9.731 9.817 -20.512 1.00 58.62 89 ARG A CA 1
ATOM 675 C C . ARG A 1 89 ? 8.677 9.175 -19.615 1.00 58.62 89 ARG A C 1
ATOM 677 O O . ARG A 1 89 ? 8.278 9.789 -18.630 1.00 58.62 89 ARG A O 1
ATOM 684 N N . LEU A 1 90 ? 8.235 7.959 -19.924 1.00 60.25 90 LEU A N 1
ATOM 685 C CA . LEU A 1 90 ? 7.261 7.263 -19.090 1.00 60.25 90 LEU A CA 1
ATOM 686 C C . LEU A 1 90 ? 7.936 6.653 -17.864 1.00 60.25 90 LEU A C 1
ATOM 688 O O . LEU A 1 90 ? 7.369 6.723 -16.784 1.00 60.25 90 LEU A O 1
ATOM 692 N N . ALA A 1 91 ? 9.185 6.190 -17.967 1.00 67.19 91 ALA A N 1
ATOM 693 C CA . ALA A 1 91 ? 9.929 5.624 -16.835 1.00 67.19 91 ALA A CA 1
ATOM 694 C C . ALA A 1 91 ? 9.974 6.554 -15.597 1.00 67.19 91 ALA A C 1
ATOM 696 O O . ALA A 1 91 ? 9.854 6.094 -14.455 1.00 67.19 91 ALA A O 1
ATOM 697 N N . SER A 1 92 ? 10.081 7.874 -15.799 1.00 66.56 92 SER A N 1
ATOM 698 C CA . SER A 1 92 ? 10.050 8.854 -14.703 1.00 66.56 92 SER A CA 1
ATOM 699 C C . SER A 1 92 ? 8.648 9.042 -14.112 1.00 66.56 92 SER A C 1
ATOM 701 O O . SER A 1 92 ? 8.503 9.088 -12.889 1.00 66.56 92 SER A O 1
ATOM 703 N N . LEU A 1 93 ? 7.607 9.074 -14.949 1.00 68.19 93 LEU A N 1
ATOM 704 C CA . LEU A 1 93 ? 6.210 9.153 -14.513 1.00 68.19 93 LEU A CA 1
ATOM 705 C C . LEU A 1 93 ? 5.796 7.905 -13.717 1.00 68.19 93 LEU A C 1
ATOM 707 O O . LEU A 1 93 ? 5.107 8.009 -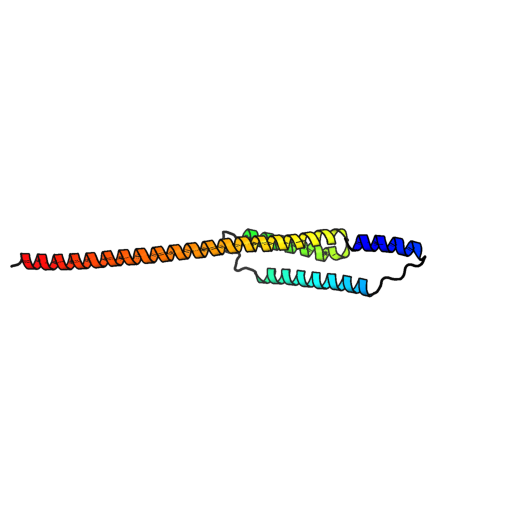12.706 1.00 68.19 93 LEU A O 1
ATOM 711 N N . LEU A 1 94 ? 6.291 6.736 -14.117 1.00 68.25 94 LEU A N 1
ATOM 712 C CA . LEU A 1 94 ? 6.047 5.444 -13.470 1.00 68.25 94 LEU A CA 1
ATOM 713 C C . LEU A 1 94 ? 6.713 5.350 -12.098 1.00 68.25 94 LEU A C 1
ATOM 715 O O . LEU A 1 94 ? 6.128 4.833 -11.146 1.00 68.25 94 LEU A O 1
ATOM 719 N N . THR A 1 95 ? 7.902 5.935 -11.957 1.00 72.25 95 THR A N 1
ATOM 720 C CA . THR A 1 95 ? 8.564 6.079 -10.654 1.00 72.25 95 THR A CA 1
ATOM 721 C C . THR A 1 95 ? 7.722 6.941 -9.705 1.00 72.25 95 THR A C 1
ATOM 723 O O . THR A 1 95 ? 7.524 6.577 -8.546 1.00 72.25 95 THR A O 1
ATOM 726 N N . ILE A 1 96 ? 7.158 8.050 -10.197 1.00 74.81 96 ILE A N 1
ATOM 727 C CA . ILE A 1 96 ? 6.296 8.943 -9.406 1.00 74.81 96 ILE A CA 1
ATOM 728 C C . ILE A 1 96 ? 4.963 8.263 -9.054 1.00 74.81 96 ILE A C 1
ATOM 730 O O . ILE A 1 96 ? 4.522 8.344 -7.909 1.00 74.81 96 ILE A O 1
ATOM 734 N N . LEU A 1 97 ? 4.351 7.529 -9.987 1.00 69.69 97 LEU A N 1
ATOM 735 C CA . LEU A 1 97 ? 3.126 6.755 -9.743 1.00 69.69 97 LEU A CA 1
ATOM 736 C C . LEU A 1 97 ? 3.327 5.646 -8.697 1.00 69.69 97 LEU A C 1
ATOM 738 O O . LEU A 1 97 ? 2.427 5.360 -7.905 1.00 69.69 97 LEU A O 1
ATOM 742 N N . ARG A 1 98 ? 4.522 5.054 -8.617 1.00 72.88 98 ARG A N 1
ATOM 743 C CA . ARG A 1 98 ? 4.858 4.117 -7.531 1.00 72.88 98 ARG A CA 1
ATOM 744 C C . ARG A 1 98 ? 4.967 4.796 -6.180 1.00 72.88 98 ARG A C 1
ATOM 746 O O . ARG A 1 98 ? 4.480 4.253 -5.191 1.00 72.88 98 ARG A O 1
ATOM 753 N N . LEU A 1 99 ? 5.571 5.979 -6.131 1.00 79.19 99 LEU A N 1
ATOM 754 C CA . LEU A 1 99 ? 5.661 6.765 -4.899 1.00 79.19 99 LEU A CA 1
ATOM 755 C C . LEU A 1 99 ? 4.274 7.237 -4.441 1.00 79.19 99 LEU A C 1
ATOM 757 O O . LEU A 1 99 ? 3.975 7.186 -3.249 1.00 79.19 99 LEU A O 1
ATOM 761 N N . TRP A 1 100 ? 3.387 7.579 -5.380 1.00 78.00 100 TRP A N 1
ATOM 762 C CA . TRP A 1 100 ? 1.977 7.861 -5.097 1.00 78.00 100 TRP A CA 1
ATOM 763 C C . TRP A 1 100 ? 1.285 6.694 -4.385 1.00 78.00 100 TRP A C 1
ATOM 765 O O . TRP A 1 100 ? 0.563 6.905 -3.409 1.00 78.00 100 TRP A O 1
ATOM 775 N N . ARG A 1 101 ? 1.558 5.451 -4.805 1.00 74.06 101 ARG A N 1
ATOM 776 C CA . ARG A 1 101 ? 1.010 4.257 -4.14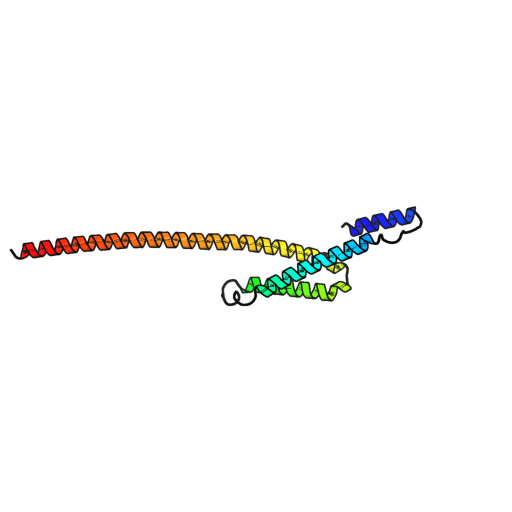7 1.00 74.06 101 ARG A CA 1
ATOM 777 C C . ARG A 1 101 ? 1.477 4.121 -2.695 1.00 74.06 101 ARG A C 1
ATOM 779 O O . ARG A 1 101 ? 0.672 3.739 -1.853 1.00 74.06 101 ARG A O 1
ATOM 786 N N . VAL A 1 102 ? 2.730 4.459 -2.376 1.00 79.25 102 VAL A N 1
ATOM 787 C CA . VAL A 1 102 ? 3.224 4.462 -0.983 1.00 79.25 102 VAL A CA 1
ATOM 788 C C . VAL A 1 102 ? 2.448 5.476 -0.142 1.00 79.25 102 VAL A C 1
ATOM 790 O O . VAL A 1 102 ? 1.971 5.135 0.935 1.00 79.25 102 VAL A O 1
ATOM 793 N N . ILE A 1 103 ? 2.236 6.684 -0.667 1.00 78.31 103 ILE A N 1
ATOM 794 C CA . ILE A 1 103 ? 1.467 7.738 0.011 1.00 78.31 103 ILE A CA 1
ATOM 795 C C . ILE A 1 103 ? 0.017 7.296 0.247 1.00 78.31 103 ILE A C 1
ATOM 797 O O . ILE A 1 103 ? -0.517 7.480 1.338 1.00 78.31 103 ILE A O 1
ATOM 801 N N . LYS A 1 104 ? -0.616 6.662 -0.745 1.00 74.81 104 LYS A N 1
ATOM 802 C CA . LYS A 1 104 ? -1.983 6.136 -0.624 1.00 74.81 104 LYS A CA 1
ATOM 803 C C . LYS A 1 104 ? -2.100 5.014 0.400 1.00 74.81 104 LYS A C 1
ATOM 805 O O . LYS A 1 104 ? -3.063 4.998 1.160 1.00 74.81 104 LYS A O 1
ATOM 810 N N . ILE A 1 105 ? -1.125 4.105 0.448 1.00 74.88 105 ILE A N 1
ATOM 811 C CA . ILE A 1 105 ? -1.088 3.033 1.450 1.00 74.88 105 ILE A CA 1
ATOM 812 C C . ILE A 1 105 ? -0.936 3.622 2.855 1.00 74.88 105 ILE A C 1
ATOM 814 O O . ILE A 1 105 ? -1.658 3.204 3.752 1.00 74.88 105 ILE A O 1
ATOM 818 N N . VAL A 1 106 ? -0.053 4.608 3.040 1.00 80.50 106 VAL A N 1
ATOM 819 C CA . VAL A 1 106 ? 0.133 5.284 4.336 1.00 80.50 106 VAL A CA 1
ATOM 820 C C . VAL A 1 106 ? -1.138 6.022 4.751 1.00 80.50 106 VAL A C 1
ATOM 822 O O . VAL A 1 106 ? -1.633 5.807 5.851 1.00 80.50 106 VAL A O 1
ATOM 825 N N . SER A 1 107 ? -1.737 6.793 3.843 1.00 72.44 107 SER A N 1
ATOM 826 C CA . SER A 1 107 ? -2.997 7.495 4.103 1.00 72.44 107 SER A CA 1
ATOM 827 C C . SER A 1 107 ? -4.142 6.533 4.439 1.00 72.44 107 SER A C 1
ATOM 829 O O . SER A 1 107 ? -4.930 6.815 5.334 1.00 72.44 107 SER A O 1
ATOM 831 N N . SER A 1 108 ? -4.221 5.377 3.772 1.00 66.25 108 SER A N 1
ATOM 832 C CA . SER A 1 108 ? -5.211 4.344 4.096 1.00 66.25 108 SER A CA 1
ATOM 833 C C . SER A 1 108 ? -4.914 3.608 5.406 1.00 66.25 108 SER A C 1
ATOM 835 O O . SER A 1 108 ? -5.833 3.052 6.003 1.00 66.25 108 SER A O 1
ATOM 837 N N . ALA A 1 109 ? -3.651 3.536 5.830 1.00 73.31 109 ALA A N 1
ATOM 838 C CA . ALA A 1 109 ? -3.267 2.923 7.097 1.00 73.31 109 ALA A CA 1
ATOM 839 C C . ALA A 1 109 ? -3.610 3.836 8.282 1.00 73.31 109 ALA A C 1
ATOM 841 O O . ALA A 1 109 ? -4.088 3.346 9.300 1.00 73.31 109 ALA A O 1
ATOM 842 N N . GLU A 1 110 ? -3.424 5.149 8.132 1.00 68.69 110 GLU A N 1
ATOM 843 C CA . GLU A 1 110 ? -3.819 6.146 9.134 1.00 68.69 110 GLU A CA 1
ATOM 844 C C . GLU A 1 110 ? -5.339 6.163 9.331 1.00 68.69 110 GLU A C 1
ATOM 846 O O . GLU A 1 110 ? -5.815 6.004 10.454 1.00 68.69 110 GLU A O 1
ATOM 851 N N . THR A 1 111 ? -6.109 6.221 8.240 1.00 63.91 111 THR A N 1
ATOM 852 C CA . THR A 1 111 ? -7.578 6.205 8.329 1.00 63.91 111 THR A CA 1
ATOM 853 C C . THR A 1 111 ? -8.130 4.869 8.829 1.00 63.91 111 THR A C 1
ATOM 855 O O . THR A 1 111 ? -9.146 4.840 9.518 1.00 63.91 111 THR A O 1
ATOM 858 N N . GLY A 1 112 ? -7.449 3.752 8.549 1.00 61.72 112 GLY A N 1
ATOM 859 C CA . GLY A 1 112 ? -7.809 2.441 9.095 1.00 61.72 112 GLY A CA 1
ATOM 860 C C . GLY A 1 112 ? -7.597 2.317 10.610 1.00 61.72 112 GLY A C 1
ATOM 861 O O . GLY A 1 112 ? -8.297 1.539 11.259 1.00 61.72 112 GLY A O 1
ATOM 862 N N . LEU A 1 113 ? -6.658 3.076 11.184 1.00 59.22 113 LEU A N 1
ATOM 863 C CA . LEU A 1 113 ? -6.428 3.127 12.631 1.00 59.22 113 LEU A CA 1
ATOM 864 C C . LEU A 1 113 ? -7.457 4.016 13.341 1.00 59.22 113 LEU A C 1
ATOM 866 O O . LEU A 1 113 ? -7.924 3.638 14.414 1.00 59.22 113 LEU A O 1
ATOM 870 N N . GLU A 1 114 ? -7.855 5.138 12.732 1.00 59.75 114 GLU A N 1
ATOM 871 C CA . GLU A 1 114 ? -8.956 5.973 13.240 1.00 59.75 114 GLU A CA 1
ATOM 872 C C . GLU A 1 114 ? -10.280 5.196 13.283 1.00 59.75 114 GLU A C 1
ATOM 874 O O . GLU A 1 114 ? -10.946 5.169 14.318 1.00 59.75 114 GLU A O 1
ATOM 879 N N . ASP A 1 115 ? -10.622 4.473 12.210 1.00 62.38 115 ASP A N 1
ATOM 880 C CA . ASP A 1 115 ? -11.841 3.653 12.174 1.00 62.38 115 ASP A CA 1
ATOM 881 C C . ASP A 1 115 ? -11.818 2.530 13.234 1.00 62.38 115 ASP A C 1
ATOM 883 O O . ASP A 1 115 ? -12.861 2.160 13.783 1.00 62.38 115 ASP A O 1
ATOM 887 N N . TYR A 1 116 ? -10.641 1.983 13.563 1.00 62.94 116 TYR A N 1
ATOM 888 C CA . TYR A 1 116 ? -10.509 0.969 14.614 1.00 62.94 116 TYR A CA 1
ATOM 889 C C . TYR A 1 116 ? -10.760 1.552 16.012 1.00 62.94 116 TYR A C 1
ATOM 891 O O . TYR A 1 116 ? -11.487 0.948 16.811 1.00 62.94 116 TYR A O 1
ATOM 899 N N . ASP A 1 117 ? -10.201 2.728 16.307 1.00 67.12 117 ASP A N 1
ATOM 900 C CA . ASP A 1 117 ? -10.350 3.378 17.613 1.00 67.12 117 ASP A CA 1
ATOM 901 C C . ASP A 1 117 ? -11.795 3.853 17.858 1.00 67.12 117 ASP A C 1
ATOM 903 O O . ASP A 1 117 ? -12.355 3.675 18.950 1.00 67.12 117 ASP A O 1
ATOM 907 N N . ASP A 1 118 ? -12.464 4.332 16.805 1.00 71.94 118 ASP A N 1
ATOM 908 C CA . ASP A 1 118 ? -13.879 4.703 16.838 1.00 71.94 118 ASP A CA 1
ATOM 909 C C . ASP A 1 118 ? -14.793 3.502 17.124 1.00 71.94 118 ASP A C 1
ATOM 911 O O . ASP A 1 118 ? -15.749 3.598 17.907 1.00 71.94 118 ASP A O 1
ATOM 915 N N . VAL A 1 119 ? -14.514 2.338 16.529 1.00 73.00 119 VAL A N 1
ATOM 916 C CA . VAL A 1 119 ? -15.296 1.114 16.770 1.00 73.00 119 VAL A CA 1
ATOM 917 C C . VAL A 1 119 ? -15.119 0.624 18.208 1.00 73.00 119 VAL A C 1
ATOM 919 O O . VAL A 1 119 ? -16.119 0.348 18.882 1.00 73.00 119 VAL A O 1
ATOM 922 N N . VAL A 1 120 ? -13.882 0.574 18.709 1.00 74.75 120 VAL A N 1
ATOM 923 C CA . VAL A 1 120 ? -13.572 0.133 20.082 1.00 74.75 120 VAL A CA 1
ATOM 924 C C . VAL A 1 120 ? -14.204 1.065 21.119 1.00 74.75 120 VAL A C 1
ATOM 926 O O . VAL A 1 120 ? -14.846 0.603 22.070 1.00 74.75 120 VAL A O 1
ATOM 929 N N . SER A 1 121 ? -14.107 2.379 20.914 1.00 71.44 121 SER A N 1
ATOM 930 C CA . SER A 1 121 ? -14.702 3.382 21.802 1.00 71.44 121 SER A CA 1
ATOM 931 C C . SER A 1 121 ? -16.227 3.259 21.875 1.00 71.44 121 SER A C 1
ATOM 933 O O . SER A 1 121 ? -16.824 3.316 22.960 1.00 71.44 121 SER A O 1
ATOM 935 N N . ARG A 1 122 ? -16.886 3.008 20.736 1.00 71.69 122 ARG A N 1
ATOM 936 C CA . ARG A 1 122 ? -18.343 2.805 20.680 1.00 71.69 122 ARG A CA 1
ATOM 937 C C . ARG A 1 122 ? -18.788 1.526 21.381 1.00 71.69 122 ARG A C 1
ATOM 939 O O . ARG A 1 122 ? -19.867 1.525 21.985 1.00 71.69 122 ARG A O 1
ATOM 946 N N . ASP A 1 123 ? -17.996 0.460 21.323 1.00 76.88 123 ASP A N 1
ATOM 947 C CA . ASP A 1 123 ? -18.328 -0.806 21.981 1.00 76.88 123 ASP A CA 1
ATOM 948 C C . ASP A 1 123 ? -18.111 -0.748 23.499 1.00 76.88 123 ASP A C 1
ATOM 950 O O . ASP A 1 123 ? -18.957 -1.216 24.276 1.00 76.88 123 ASP A O 1
ATOM 954 N N . ASN A 1 124 ? -17.054 -0.061 23.942 1.00 79.75 124 ASN A N 1
ATOM 955 C CA . ASN A 1 124 ? -16.803 0.211 25.357 1.00 79.75 124 ASN A CA 1
ATOM 956 C C . ASN A 1 124 ? -17.929 1.043 25.983 1.00 79.75 124 ASN A C 1
ATOM 958 O O . ASN A 1 124 ? -18.484 0.654 27.019 1.00 79.75 124 ASN A O 1
ATOM 962 N N . GLY A 1 125 ? -18.343 2.130 25.319 1.00 83.94 125 GLY A N 1
ATOM 963 C CA . GLY A 1 125 ? -19.478 2.942 25.762 1.00 83.94 125 GLY A CA 1
ATOM 964 C C . GLY A 1 125 ? -20.763 2.117 25.856 1.00 83.94 125 GLY A C 1
ATOM 965 O O . GLY A 1 125 ? -21.456 2.133 26.874 1.00 83.94 125 GLY A O 1
ATOM 966 N N . ARG A 1 126 ? -21.065 1.308 24.834 1.00 82.88 126 ARG A N 1
ATOM 967 C CA . ARG A 1 126 ? -22.268 0.460 24.802 1.00 82.88 126 ARG A CA 1
ATOM 968 C C . ARG A 1 126 ? -22.285 -0.567 25.938 1.00 82.88 126 ARG A C 1
ATOM 970 O O . ARG A 1 126 ? -23.345 -0.839 26.501 1.00 82.88 126 ARG A O 1
ATOM 977 N N . SER A 1 127 ? -21.128 -1.115 26.292 1.00 79.62 127 SER A N 1
ATOM 978 C CA . SER A 1 127 ? -20.971 -2.094 27.371 1.00 79.62 127 SER A CA 1
ATOM 979 C C . SER A 1 127 ? -21.114 -1.468 28.761 1.00 79.62 127 SER A C 1
ATOM 981 O O . SER A 1 127 ? -21.691 -2.088 29.657 1.00 79.62 127 SER A O 1
ATOM 983 N N . ALA A 1 128 ? -20.643 -0.233 28.953 1.00 88.88 128 ALA A N 1
ATOM 984 C CA . ALA A 1 128 ? -20.870 0.536 30.179 1.00 88.88 128 ALA A CA 1
ATOM 985 C C . ALA A 1 128 ? -22.363 0.860 30.366 1.00 88.88 128 ALA A C 1
ATOM 987 O O . ALA A 1 128 ? -22.954 0.485 31.379 1.00 88.88 128 ALA A O 1
ATOM 988 N N . TRP A 1 129 ? -23.015 1.396 29.329 1.00 83.25 129 TRP A N 1
ATOM 989 C CA . TRP A 1 129 ? -24.453 1.690 29.349 1.00 83.25 129 TRP A CA 1
ATOM 990 C C . TRP A 1 129 ? -25.323 0.451 29.600 1.00 83.25 129 TRP A C 1
ATOM 992 O O . TRP A 1 129 ? -26.365 0.529 30.255 1.00 83.25 129 TRP A O 1
ATOM 1002 N N . ARG A 1 130 ? -24.921 -0.721 29.088 1.00 88.81 130 ARG A N 1
ATOM 1003 C CA . ARG A 1 130 ? -25.617 -1.990 29.368 1.00 88.81 130 ARG A CA 1
ATOM 1004 C C . ARG A 1 130 ? -25.512 -2.389 30.841 1.00 88.81 130 ARG A C 1
ATOM 1006 O O . ARG A 1 130 ? -26.502 -2.877 31.384 1.00 88.81 130 ARG A O 1
ATOM 1013 N N . ARG A 1 131 ? -24.354 -2.175 31.474 1.00 90.69 131 ARG A N 1
ATOM 1014 C CA . ARG A 1 131 ? -24.124 -2.483 32.895 1.00 90.69 131 ARG A CA 1
ATOM 1015 C C . ARG A 1 131 ? -24.949 -1.581 33.811 1.00 90.69 131 ARG A C 1
ATOM 1017 O O . ARG A 1 131 ? -25.665 -2.100 34.663 1.00 90.69 131 ARG A O 1
ATOM 1024 N N . GLU A 1 132 ? -24.957 -0.275 33.562 1.00 92.81 132 GLU A N 1
ATOM 1025 C CA . GLU A 1 132 ? -25.774 0.675 34.333 1.00 92.81 132 GLU A CA 1
ATOM 1026 C C . GLU A 1 132 ? -27.270 0.367 34.227 1.00 92.81 132 GLU A C 1
ATOM 1028 O O . GLU A 1 132 ? -27.990 0.316 35.226 1.00 92.81 132 GLU A O 1
ATOM 1033 N N . ARG A 1 133 ? -27.753 0.070 33.013 1.00 91.69 133 ARG A N 1
ATOM 1034 C CA . ARG A 1 133 ? -29.152 -0.332 32.810 1.00 91.69 133 ARG A CA 1
ATOM 1035 C C . ARG A 1 133 ? -29.500 -1.630 33.534 1.00 91.69 133 ARG A C 1
ATOM 1037 O O . ARG A 1 133 ? -30.643 -1.786 33.960 1.00 91.69 133 ARG A O 1
ATOM 1044 N N . ALA A 1 134 ? -28.561 -2.569 33.643 1.00 93.81 134 ALA A N 1
ATOM 1045 C CA . ALA A 1 134 ? -28.774 -3.808 34.382 1.00 93.81 134 ALA A CA 1
ATOM 1046 C C . ALA A 1 134 ? -28.870 -3.551 35.894 1.00 93.81 134 ALA A C 1
ATOM 1048 O O . ALA A 1 134 ? -29.796 -4.064 36.519 1.00 93.81 134 ALA A O 1
ATOM 1049 N N . GLN A 1 135 ? -27.998 -2.705 36.452 1.00 95.62 135 GLN A N 1
ATOM 1050 C CA . GLN A 1 135 ? -28.047 -2.303 37.864 1.00 95.62 135 GLN A CA 1
ATOM 1051 C C . GLN A 1 135 ? -29.357 -1.598 38.220 1.00 95.62 135 GLN A C 1
ATOM 1053 O O . GLN A 1 135 ? -30.076 -2.052 39.106 1.00 95.62 135 GLN A O 1
ATOM 1058 N N . MET A 1 136 ? -29.735 -0.563 37.465 1.00 90.81 136 MET A N 1
ATOM 1059 C CA . MET A 1 136 ? -30.984 0.174 37.700 1.00 90.81 136 MET A CA 1
ATOM 1060 C C . MET A 1 136 ? -32.213 -0.745 37.647 1.00 90.81 136 MET A C 1
ATOM 1062 O O . MET A 1 136 ? -33.145 -0.622 38.439 1.00 90.81 136 MET A O 1
ATOM 1066 N N . ARG A 1 137 ? -32.224 -1.720 36.727 1.00 94.31 137 ARG A N 1
ATOM 1067 C CA . ARG A 1 137 ? -33.308 -2.711 36.647 1.00 94.31 137 ARG A CA 1
ATOM 1068 C C . ARG A 1 137 ? -33.351 -3.637 37.858 1.00 94.31 137 ARG A C 1
ATOM 1070 O O . ARG A 1 137 ? -34.450 -3.996 38.280 1.00 94.31 137 ARG A O 1
ATOM 1077 N N . GLN A 1 138 ? -32.199 -4.023 38.402 1.00 95.38 138 GLN A N 1
ATOM 1078 C CA . GLN A 1 138 ? -32.129 -4.823 39.626 1.00 95.38 138 GLN A CA 1
ATOM 1079 C C . GLN A 1 138 ? -32.646 -4.033 40.832 1.00 95.38 138 GLN A C 1
ATOM 1081 O O . GLN A 1 138 ? -33.459 -4.565 41.584 1.00 95.38 138 GLN A O 1
ATOM 1086 N N . GLU A 1 139 ? -32.272 -2.760 40.968 1.00 94.75 139 GLU A N 1
ATOM 1087 C CA . GLU A 1 139 ? -32.772 -1.891 42.043 1.00 94.75 139 GLU A CA 1
ATOM 1088 C C . GLU A 1 139 ? -34.289 -1.702 41.971 1.00 94.75 139 GLU A C 1
ATOM 1090 O O . GLU A 1 139 ? -34.986 -1.857 42.973 1.00 94.75 139 GLU A O 1
ATOM 1095 N N . ILE A 1 140 ? -34.831 -1.454 40.774 1.00 94.75 140 ILE A N 1
ATOM 1096 C CA . ILE A 1 140 ? -36.283 -1.358 40.575 1.00 94.75 140 ILE A CA 1
ATOM 1097 C C . ILE A 1 140 ? -36.971 -2.677 40.945 1.00 94.75 140 ILE A C 1
ATOM 1099 O O . ILE A 1 140 ? -38.034 -2.662 41.570 1.00 94.75 140 ILE A O 1
ATOM 1103 N N . ALA A 1 141 ? -36.396 -3.821 40.564 1.00 95.19 141 ALA A N 1
ATOM 1104 C CA . ALA A 1 141 ? -36.957 -5.128 40.895 1.00 95.19 141 ALA A CA 1
ATOM 1105 C C . ALA A 1 141 ? -36.961 -5.377 42.412 1.00 95.19 141 ALA A C 1
ATOM 1107 O O . ALA A 1 141 ? -37.955 -5.865 42.949 1.00 95.19 141 ALA A O 1
ATOM 1108 N N . GLU A 1 142 ? -35.890 -4.997 43.105 1.00 96.25 142 GLU A N 1
ATOM 1109 C CA . GLU A 1 142 ? -35.762 -5.125 44.555 1.00 96.25 142 GLU A CA 1
ATOM 1110 C C . GLU A 1 142 ? -36.743 -4.211 45.301 1.00 96.25 142 GLU A C 1
ATOM 1112 O O . GLU A 1 142 ? -37.493 -4.670 46.165 1.00 96.25 142 GLU A O 1
ATOM 1117 N N . LEU A 1 143 ? -36.822 -2.932 44.923 1.00 94.69 143 LEU A N 1
ATOM 1118 C CA . LEU A 1 143 ? -37.767 -1.987 45.523 1.00 94.69 143 LEU A CA 1
ATOM 1119 C C . LEU A 1 143 ? -39.219 -2.437 45.327 1.00 94.69 143 LEU A C 1
ATOM 1121 O O . LEU A 1 143 ? -40.021 -2.357 46.258 1.00 94.69 143 LEU A O 1
ATOM 1125 N N . ARG A 1 144 ? -39.557 -2.979 44.149 1.00 94.31 144 ARG A N 1
ATOM 1126 C CA . ARG A 1 144 ? -40.886 -3.552 43.888 1.00 94.31 144 ARG A CA 1
ATOM 1127 C C . ARG A 1 144 ? -41.188 -4.761 44.770 1.00 94.31 144 ARG A C 1
ATOM 1129 O O . ARG A 1 144 ? -42.312 -4.868 45.251 1.00 94.31 144 ARG A O 1
ATOM 1136 N N . ARG A 1 145 ? -40.211 -5.641 45.022 1.00 93.50 145 ARG A N 1
ATOM 1137 C CA . ARG A 1 145 ? -40.381 -6.775 45.951 1.00 93.50 145 ARG A CA 1
ATOM 1138 C C . ARG A 1 145 ? -40.640 -6.300 47.378 1.00 93.50 145 ARG A C 1
ATOM 1140 O O . ARG A 1 145 ? -41.555 -6.805 48.022 1.00 93.50 145 ARG A O 1
ATOM 1147 N N . ARG A 1 146 ? -39.886 -5.301 47.851 1.00 94.69 146 ARG A N 1
ATOM 1148 C CA . ARG A 1 146 ? -40.068 -4.719 49.194 1.00 94.69 146 ARG A CA 1
ATOM 1149 C C . ARG A 1 146 ? -41.431 -4.059 49.354 1.00 94.69 146 ARG A C 1
ATOM 1151 O O . ARG A 1 146 ? -42.090 -4.273 50.366 1.00 94.69 146 ARG A O 1
ATOM 1158 N N . LEU A 1 147 ? -41.861 -3.293 48.351 1.00 94.12 147 LEU A N 1
ATOM 1159 C CA . LEU A 1 147 ? -43.193 -2.689 48.333 1.00 94.12 147 LEU A CA 1
ATOM 1160 C C . LEU A 1 147 ? -44.283 -3.764 48.367 1.00 94.12 147 LEU A C 1
ATOM 1162 O O . LEU A 1 147 ? -45.164 -3.671 49.212 1.00 94.12 147 LEU A O 1
ATOM 1166 N N . ALA A 1 148 ? -44.188 -4.807 47.535 1.00 92.50 148 ALA A N 1
ATOM 1167 C CA . ALA A 1 148 ? -45.156 -5.905 47.524 1.00 92.50 148 ALA A CA 1
ATOM 1168 C C . ALA A 1 148 ? -45.261 -6.608 48.891 1.00 92.50 148 ALA A C 1
ATOM 1170 O O . ALA A 1 148 ? -46.369 -6.803 49.386 1.00 92.50 148 ALA A O 1
ATOM 1171 N N . ALA A 1 149 ? -44.125 -6.909 49.532 1.00 90.88 149 ALA A N 1
ATOM 1172 C CA . ALA A 1 149 ? -44.089 -7.518 50.863 1.00 90.88 149 ALA A CA 1
ATOM 1173 C C . ALA A 1 149 ? -44.673 -6.600 51.957 1.00 90.88 149 ALA A C 1
ATOM 1175 O O . ALA A 1 149 ? -45.391 -7.054 52.847 1.00 90.88 149 ALA A O 1
ATOM 1176 N N . ALA A 1 150 ? -44.402 -5.293 51.891 1.00 89.56 150 ALA A N 1
ATOM 1177 C CA . ALA A 1 150 ? -44.976 -4.325 52.823 1.00 89.56 150 ALA A CA 1
ATOM 1178 C C . ALA A 1 150 ? -46.492 -4.153 52.620 1.00 89.56 150 ALA A C 1
ATOM 1180 O O . ALA A 1 150 ? -47.228 -3.976 53.592 1.00 89.56 150 ALA A O 1
ATOM 1181 N N . THR A 1 151 ? -46.976 -4.219 51.373 1.00 90.25 151 THR A N 1
ATOM 1182 C CA . THR A 1 151 ? -48.411 -4.170 51.068 1.00 90.25 151 THR A CA 1
ATOM 1183 C C . THR A 1 151 ? -49.138 -5.400 51.612 1.00 90.25 151 THR A C 1
ATOM 1185 O O . THR A 1 151 ? -50.170 -5.218 52.250 1.00 90.25 151 THR A O 1
ATOM 1188 N N . THR A 1 152 ? -48.591 -6.613 51.456 1.00 83.12 152 THR A N 1
ATOM 1189 C CA . THR A 1 152 ? -49.206 -7.843 51.995 1.00 83.12 152 THR A CA 1
ATOM 1190 C C . THR A 1 152 ? -49.299 -7.834 53.522 1.00 83.12 152 THR A C 1
ATOM 1192 O O . THR A 1 152 ? -50.346 -8.145 54.081 1.00 83.12 152 THR A O 1
ATOM 1195 N N . VAL A 1 153 ? -48.250 -7.380 54.217 1.00 81.50 153 VAL A N 1
ATOM 1196 C CA . VAL A 1 153 ? -48.272 -7.273 55.689 1.00 81.50 153 VAL A CA 1
ATOM 1197 C C . VAL A 1 153 ? -49.300 -6.238 56.159 1.00 81.50 153 VAL A C 1
ATOM 1199 O O . VAL A 1 153 ? -49.998 -6.453 57.148 1.00 81.50 153 VAL A O 1
ATOM 1202 N N . ARG A 1 154 ? -49.431 -5.112 55.443 1.00 83.19 154 ARG A N 1
ATOM 1203 C CA . ARG A 1 154 ? -50.431 -4.083 55.762 1.00 83.19 154 ARG A CA 1
ATOM 1204 C C . ARG A 1 154 ? -51.864 -4.583 55.559 1.00 83.19 154 ARG A C 1
ATOM 1206 O O . ARG A 1 154 ? -52.727 -4.219 56.351 1.00 83.19 154 ARG A O 1
ATOM 1213 N N . THR A 1 155 ? -52.125 -5.393 54.533 1.00 77.56 155 THR A N 1
ATOM 1214 C CA . THR A 1 155 ? -53.458 -5.976 54.318 1.00 77.56 155 THR A CA 1
ATOM 1215 C C . THR A 1 155 ? -53.820 -7.003 55.390 1.00 77.56 155 THR A C 1
ATOM 1217 O O . THR A 1 155 ? -54.962 -7.008 55.838 1.00 77.56 155 THR A O 1
ATOM 1220 N N . ASP A 1 156 ? -52.858 -7.788 55.884 1.00 71.44 156 ASP A N 1
ATOM 1221 C CA . ASP A 1 156 ? -53.097 -8.767 56.958 1.00 71.44 156 ASP A CA 1
ATOM 1222 C C . ASP A 1 156 ? -53.409 -8.106 58.314 1.00 71.44 156 ASP A C 1
ATOM 1224 O O . ASP A 1 156 ? -54.221 -8.610 59.088 1.00 71.44 156 ASP A O 1
ATOM 1228 N N . LEU A 1 157 ? -52.811 -6.943 58.593 1.00 74.81 157 LEU A N 1
ATOM 1229 C CA . LEU A 1 157 ? -53.091 -6.138 59.791 1.00 74.81 157 LEU A CA 1
ATOM 1230 C C . LEU A 1 157 ? -54.451 -5.424 59.756 1.00 74.81 157 LEU A C 1
ATOM 1232 O O . LEU A 1 157 ? -54.958 -5.049 60.804 1.00 74.81 157 LEU A O 1
ATOM 1236 N N . SER A 1 158 ? -55.035 -5.225 58.574 1.00 69.44 158 SER A N 1
ATOM 1237 C CA . SER A 1 158 ? -56.341 -4.572 58.394 1.00 69.44 158 SER A CA 1
ATOM 1238 C C . SER A 1 158 ? -57.534 -5.523 58.585 1.00 69.44 158 SER A C 1
ATOM 1240 O O . SER A 1 158 ? -58.672 -5.057 58.599 1.00 69.44 158 SER A O 1
ATOM 1242 N N . LEU A 1 159 ? -57.295 -6.836 58.654 1.00 61.88 159 LEU A N 1
ATOM 1243 C CA . LEU A 1 159 ? -58.322 -7.886 58.711 1.00 61.88 159 LEU A CA 1
ATOM 1244 C C . LEU A 1 159 ? -58.448 -8.551 60.098 1.00 61.88 159 LEU A C 1
ATOM 1246 O O . LEU A 1 159 ? -59.269 -9.453 60.259 1.00 61.88 159 LEU A O 1
ATOM 1250 N N . ARG A 1 160 ? -57.654 -8.119 61.085 1.00 50.28 160 ARG A N 1
ATOM 1251 C CA . ARG A 1 160 ? -57.757 -8.502 62.504 1.00 50.28 160 ARG A CA 1
ATOM 1252 C C . ARG A 1 160 ? -58.294 -7.345 63.330 1.00 50.28 160 ARG A C 1
ATOM 1254 O O . ARG A 1 160 ? -59.014 -7.647 64.303 1.00 50.28 160 ARG A O 1
#

Secondary structure (DSSP, 8-state):
-HHHHHHHHHHHHHHHHS-PPP--HHHHHHHHHHHHHHHHHHHHHHHHHHHT-STTTT-TTTHHHHHHHHHHHHHHHHHHHHHTTT-HHHHHHHHHHHHHHHHHHHHHHHHHHHHHHHHHHHHHHHHHHHHHHHHHHHHHHHHHHHHHHHHHHHHHHT--

Foldseek 3Di:
DVVVVVVVVQVVVCVVPVDRDPDDVVVVVVVVVVVVVVVVVLVVVLVVLVVVDDPQCPDDDPNVVVVVVNVVSVVLVVCCVVCVPPDPVVVVVVVVVVVVVVVVVVVVVVVVVVVVVVVVVVVVVVVVVVVVVVVVVVVVVVVVVVVVVVVVVVVVVVVD